Protein 5VM6 (pdb70)

Radius of gyration: 13.84 Å; Cα contacts (8 Å, |Δi|>4): 325; chains: 1; bounding box: 36×44×27 Å

Solvent-accessible surface area: 6897 Å² total; per-residue (Å²): 74,160,18,123,16,44,60,39,32,142,22,76,49,52,59,65,34,152,0,28,3,56,15,72,187,202,22,94,95,36,15,1,10,0,0,1,11,61,37,89,85,117,97,74,61,30,0,0,0,3,9,44,80,60,58,84,59,27,57,24,115,67,1,123,80,43,2,73,4,52,62,22,155,104,56,43,4,1,55,0,52,0,36,65,2,84,62,120,0,28,2,40,0,42,0,0,7,2,91,98,173,120,85,30,94,16,61,85,24,44,152,43,118,48,4,92,86,66,6,110,15,4,88,0,36,5,38,78,161

Nearest PDB structures (foldseek):
  5vm4-assembly5_G  TM=9.802E-01  e=3.669E-23  Lama glama
  6rcu-assembly1_E  TM=8.580E-01  e=2.379E-14  Homo sapiens
  4imk-assembly1_A  TM=8.546E-01  e=1.328E-13  Homo sapiens
  6p9j-assembly2_A  TM=8.647E-01  e=4.961E-13  Homo sapiens
  7sue-assembly4_B  TM=8.667E-01  e=7.410E-13  Homo sapiens

Secondary structure (DSSP, 8-state):
--EEE---EEEETT--EEEEEEESSPPPTTEEEEEEEE-TTS-EEEEEEEETTT--EEE-GGGTTTEEEEE-SSSSEEEEEE-S--GGG-EEEEEEEEEPPTTS-GGG--SGGG--EE---EEEEEE--

B-factor: mean 9.76, std 5.33, range [3.95, 33.65]

Foldseek 3Di:
DAKAKDAAEEDEAQDKDKIKIADPDADDQQKKKFKFWAQPPRDTFGAKMARVNPRDMDGDPVQPPQWDWGQDPPGRIIMIMGGRDDQSRFTWMKMFMAGDDPPDDSNVQGDPVRTDYIYPTYGYGYYYD

Structure (mmCIF, N/CA/C/O backbone):
data_5VM6
#
_entry.id   5VM6
#
_cell.length_a   36.769
_cell.length_b   36.387
_cell.length_c   44.598
_cell.angle_alpha   90.00
_cell.angle_beta   111.18
_cell.angle_gamma   90.00
#
_symmetry.space_grou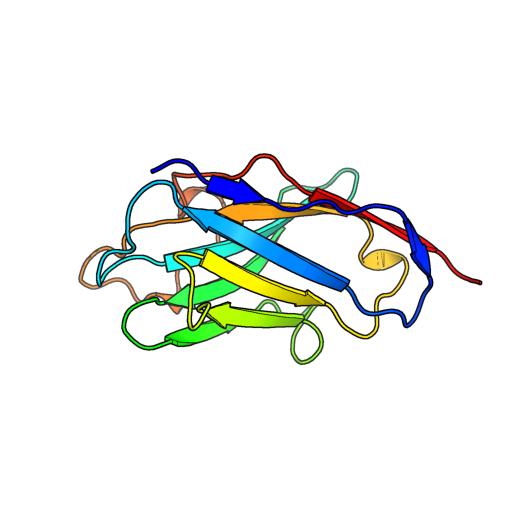p_name_H-M   'P 1 21 1'
#
loop_
_entity.id
_entity.type
_entity.pdbx_description
1 polymer 'single domain camelid nanobody VHH T10'
2 non-polymer 'SULFATE ION'
3 non-polymer "N-(4-chlorophenyl)-N'-(3,4-dichlorophenyl)urea"
4 non-polymer 'SODIUM ION'
5 water water
#
loop_
_atom_site.group_PDB
_atom_site.id
_atom_site.type_symbol
_atom_site.label_atom_id
_atom_site.label_alt_id
_atom_site.label_comp_id
_atom_site.label_asym_id
_atom_site.label_entity_id
_atom_site.label_seq_id
_atom_site.pdbx_PDB_ins_code
_atom_site.Cartn_x
_atom_site.Cartn_y
_atom_site.Cartn_z
_atom_site.occupancy
_atom_site.B_iso_or_equiv
_atom_site.auth_seq_id
_atom_site.auth_comp_id
_atom_site.auth_asym_id
_atom_site.auth_atom_id
_atom_site.pdbx_PDB_model_num
ATOM 1 N N . VAL A 1 4 ? 39.870 -12.511 -4.396 1.00 16.82 4 VAL A N 1
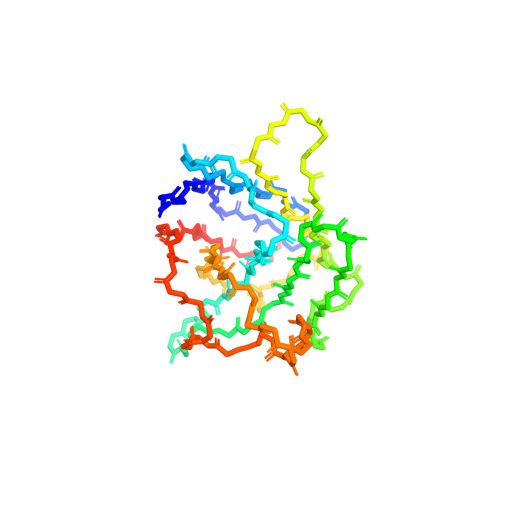ATOM 2 C CA . VAL A 1 4 ? 39.751 -11.202 -3.689 1.00 15.26 4 VAL A CA 1
ATOM 3 C C . VAL A 1 4 ? 40.931 -10.290 -4.018 1.00 14.86 4 VAL A C 1
ATOM 4 O O . VAL A 1 4 ? 42.068 -10.755 -4.107 1.00 15.81 4 VAL A O 1
ATOM 8 N N . LYS A 1 5 ? 40.631 -9.002 -4.235 1.00 13.84 5 LYS A N 1
ATOM 9 C CA . LYS A 1 5 ? 41.631 -7.938 -4.401 1.00 13.93 5 LYS A CA 1
ATOM 10 C C . LYS A 1 5 ? 41.570 -7.006 -3.186 1.00 11.19 5 LYS A C 1
ATOM 11 O O . LYS A 1 5 ? 40.478 -6.670 -2.711 1.00 10.19 5 LYS A O 1
ATOM 17 N N . LEU A 1 6 ? 42.730 -6.549 -2.736 1.00 9.49 6 LEU A N 1
ATOM 18 C CA . LEU A 1 6 ? 42.859 -5.736 -1.544 1.00 8.75 6 LEU A CA 1
ATOM 19 C C . LEU A 1 6 ? 43.361 -4.348 -1.928 1.00 8.96 6 LEU A C 1
ATOM 20 O O . LEU A 1 6 ? 44.351 -4.238 -2.658 1.00 8.80 6 LEU A O 1
ATOM 25 N N . GLN A 1 7 ? 42.688 -3.323 -1.389 1.00 9.06 7 GLN A N 1
ATOM 26 C CA . GLN A 1 7 ? 42.952 -1.926 -1.697 1.00 10.43 7 GLN A CA 1
ATOM 27 C C . GLN A 1 7 ? 43.261 -1.177 -0.412 1.00 9.17 7 GLN A C 1
ATOM 28 O O . GLN A 1 7 ? 42.443 -1.186 0.493 1.00 8.87 7 GLN A O 1
ATOM 34 N N . GLN A 1 8 ? 44.422 -0.524 -0.368 1.00 7.99 8 GLN A N 1
ATOM 35 C CA . GLN A 1 8 ? 44.899 0.222 0.815 1.00 7.46 8 GLN A CA 1
ATOM 36 C C . GLN A 1 8 ? 44.842 1.719 0.633 1.00 7.11 8 GLN A C 1
ATOM 37 O O . GLN A 1 8 ? 44.989 2.211 -0.468 1.00 7.39 8 GLN A O 1
ATOM 43 N N . SER A 1 9 ? 44.731 2.420 1.748 1.00 6.67 9 SER A N 1
ATOM 44 C CA . SER A 1 9 ? 44.705 3.889 1.763 1.00 6.50 9 SER A CA 1
ATOM 45 C C . SER A 1 9 ? 46.130 4.481 1.681 1.00 6.60 9 SER A C 1
ATOM 46 O O . SER A 1 9 ? 47.153 3.766 1.654 1.00 7.30 9 SER A O 1
ATOM 49 N N . GLY A 1 10 ? 46.213 5.803 1.696 1.00 6.53 10 GLY A N 1
ATOM 50 C CA . GLY A 1 10 ? 47.465 6.489 1.521 1.00 6.59 10 GLY A CA 1
ATOM 51 C C . GLY A 1 10 ? 48.302 6.522 2.776 1.00 6.76 10 GLY A C 1
ATOM 52 O O . GLY A 1 10 ? 47.833 6.253 3.886 1.00 6.59 10 GLY A O 1
ATOM 53 N N . GLY A 1 11 ? 49.556 6.904 2.611 1.00 7.46 11 GLY A N 1
ATOM 54 C CA . GLY A 1 11 ? 50.477 6.977 3.734 1.00 8.24 11 GLY A CA 1
ATOM 55 C C . GLY A 1 11 ? 51.089 8.353 3.776 1.00 9.04 11 GLY A C 1
ATOM 56 O O . GLY A 1 11 ? 50.381 9.373 3.857 1.00 11.82 11 GLY A O 1
ATOM 57 N N . GLY A 1 12 ? 52.396 8.387 3.653 1.00 8.77 12 GLY A N 1
ATOM 58 C CA . GLY A 1 12 ? 53.129 9.643 3.633 1.00 9.42 12 GLY A CA 1
ATOM 59 C C . GLY A 1 12 ? 54.027 9.869 4.817 1.00 10.09 12 GLY A C 1
ATOM 60 O O . GLY A 1 12 ? 54.372 8.938 5.572 1.00 9.13 12 GLY A O 1
ATOM 61 N N . MET A 1 13 ? 54.422 11.125 4.984 1.00 11.27 13 MET A N 1
ATOM 62 C CA . MET A 1 13 ? 55.351 11.479 6.048 1.00 13.07 13 MET A CA 1
ATOM 63 C C . MET A 1 13 ? 54.567 11.884 7.287 1.00 12.09 13 MET A C 1
ATOM 64 O O . MET A 1 13 ? 53.600 12.666 7.236 1.00 11.07 13 MET A O 1
ATOM 69 N N . VAL A 1 14 ? 54.984 11.355 8.420 1.00 10.96 14 VAL A N 1
ATOM 70 C CA . VAL A 1 14 ? 54.409 11.746 9.685 1.00 12.01 14 VAL A CA 1
ATOM 71 C C . VAL A 1 14 ? 55.536 12.008 10.676 1.00 12.00 14 VAL A C 1
ATOM 72 O O . VAL A 1 14 ? 56.694 11.671 10.411 1.00 12.21 14 VAL A O 1
ATOM 76 N N . GLN A 1 15 ? 55.188 12.669 11.772 1.00 11.61 15 GLN A N 1
ATOM 77 C CA . GLN A 1 15 ? 56.188 13.004 12.777 1.00 12.06 15 GLN A CA 1
ATOM 78 C C . GLN A 1 15 ? 56.121 12.097 13.994 1.00 11.20 15 GLN A C 1
ATOM 79 O O . GLN A 1 15 ? 55.062 11.573 14.360 1.00 10.41 15 GLN A O 1
ATOM 85 N N . THR A 1 16 ? 57.287 11.880 14.600 1.00 10.51 16 THR A N 1
ATOM 86 C CA . THR A 1 16 ? 57.397 11.088 15.789 1.00 10.76 16 THR A CA 1
ATOM 87 C C . THR A 1 16 ? 56.307 11.416 16.802 1.00 11.00 16 THR A C 1
ATOM 88 O O . THR A 1 16 ? 56.045 12.596 17.084 1.00 10.58 16 THR A O 1
ATOM 92 N N . GLY A 1 17 ? 55.669 10.370 17.323 1.00 10.95 17 GLY A N 1
ATOM 93 C CA . GLY A 1 17 ? 54.588 10.538 18.281 1.00 11.51 17 GLY A CA 1
ATOM 94 C C . GLY A 1 17 ? 53.204 10.638 17.689 1.00 12.44 17 GLY A C 1
ATOM 95 O O . GLY A 1 17 ? 52.226 10.510 18.431 1.00 13.47 17 GLY A O 1
ATOM 96 N N . ASP A 1 18 ? 53.115 10.878 16.368 1.00 12.48 18 ASP A N 1
ATOM 97 C CA . ASP A 1 18 ? 51.832 11.022 15.662 1.00 12.89 18 ASP A CA 1
ATOM 98 C C . ASP A 1 18 ? 51.170 9.632 15.533 1.00 11.93 18 ASP A C 1
ATOM 99 O O . ASP A 1 18 ? 51.820 8.570 15.658 1.00 11.40 18 ASP A O 1
ATOM 104 N N . SER A 1 19 ? 49.875 9.662 15.236 1.00 11.96 19 SER A N 1
ATOM 105 C CA . SER A 1 19 ? 49.083 8.483 14.874 1.00 11.69 19 SER A CA 1
ATOM 106 C C . SER A 1 19 ? 48.649 8.542 13.410 1.00 10.84 19 SER A C 1
ATOM 107 O O . SER A 1 19 ? 48.501 9.613 12.825 1.00 10.35 19 SER A O 1
ATOM 110 N N . LEU A 1 20 ? 48.398 7.367 12.843 1.00 9.72 20 LEU A N 1
ATOM 111 C CA . LEU A 1 20 ? 47.883 7.225 11.484 1.00 9.50 20 LEU A CA 1
ATOM 112 C C . LEU A 1 20 ? 46.918 6.044 11.518 1.00 9.00 20 LEU A C 1
ATOM 113 O O . LEU A 1 20 ? 47.222 5.052 12.165 1.00 9.55 20 LEU A O 1
ATOM 118 N N . ARG A 1 21 ? 45.757 6.160 10.862 1.00 8.02 21 ARG A N 1
ATOM 119 C CA . ARG A 1 21 ? 44.828 5.041 10.710 1.00 7.97 21 ARG A CA 1
ATOM 120 C C . ARG A 1 21 ? 44.706 4.658 9.231 1.00 7.38 21 ARG A C 1
ATOM 121 O O . ARG A 1 21 ? 44.080 5.376 8.440 1.00 7.00 21 ARG A O 1
ATOM 129 N N . LEU A 1 22 ? 45.265 3.498 8.885 1.00 6.66 22 LEU A N 1
ATOM 130 C CA . LEU A 1 22 ? 45.232 2.965 7.519 1.00 6.79 22 LEU A CA 1
ATOM 131 C C . LEU A 1 22 ? 43.971 2.120 7.341 1.00 6.99 22 LEU A C 1
ATOM 132 O O . LEU A 1 22 ? 43.460 1.544 8.310 1.00 6.99 22 LEU A O 1
ATOM 137 N N . SER A 1 23 ? 43.477 2.110 6.092 1.00 6.64 23 SER A N 1
ATOM 138 C CA . SER A 1 23 ? 42.353 1.296 5.662 1.00 7.00 23 SER A CA 1
ATOM 139 C C . SER A 1 23 ? 42.825 0.258 4.659 1.00 6.86 23 SER A C 1
ATOM 140 O O . SER A 1 23 ? 43.742 0.494 3.854 1.00 6.24 23 SER A O 1
ATOM 143 N N . CYS A 1 24 ? 42.211 -0.918 4.728 1.00 6.94 24 CYS A N 1
ATOM 144 C CA . CYS A 1 24 ? 42.345 -1.913 3.693 1.00 7.32 24 CYS A CA 1
ATOM 145 C C . CYS A 1 24 ? 40.960 -2.517 3.424 1.00 7.17 24 CYS A C 1
ATOM 146 O O . CYS A 1 24 ? 40.292 -2.930 4.359 1.00 6.94 24 CYS A O 1
ATOM 149 N N . VAL A 1 25 ? 40.586 -2.598 2.158 1.00 6.98 25 VAL A N 1
ATOM 150 C CA . VAL A 1 25 ? 39.227 -3.005 1.786 1.00 7.37 25 VAL A CA 1
ATOM 151 C C . VAL A 1 25 ? 39.312 -4.150 0.791 1.00 7.06 25 VAL A C 1
ATOM 152 O O . VAL A 1 25 ? 40.132 -4.108 -0.119 1.00 7.01 25 VAL A O 1
ATOM 156 N N . GLY A 1 26 ? 38.457 -5.161 0.939 1.00 6.72 26 GLY A N 1
ATOM 157 C CA . GLY A 1 26 ? 38.418 -6.291 0.038 1.00 6.83 26 GLY A CA 1
ATOM 158 C C . GLY A 1 26 ? 37.360 -6.116 -1.039 1.00 6.81 26 GLY A C 1
ATOM 159 O O . GLY A 1 26 ? 36.264 -5.568 -0.796 1.00 6.80 26 GLY A O 1
ATOM 160 N N . SER A 1 27 ? 37.680 -6.607 -2.236 1.00 6.90 27 SER A N 1
ATOM 161 C CA . SER A 1 27 ? 36.784 -6.525 -3.364 1.00 6.97 27 SER A CA 1
ATOM 162 C C . SER A 1 27 ? 35.562 -7.423 -3.203 1.00 6.91 27 SER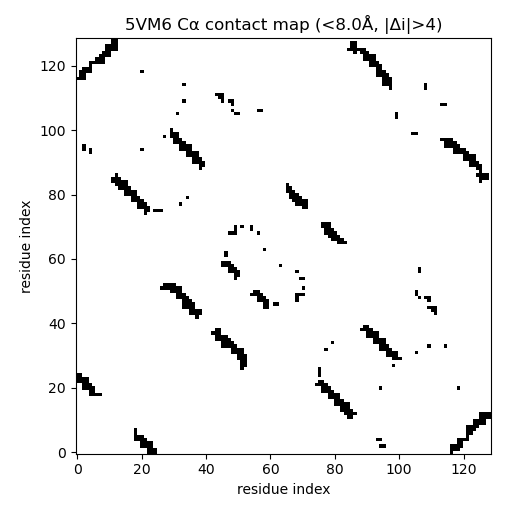 A C 1
ATOM 163 O O . SER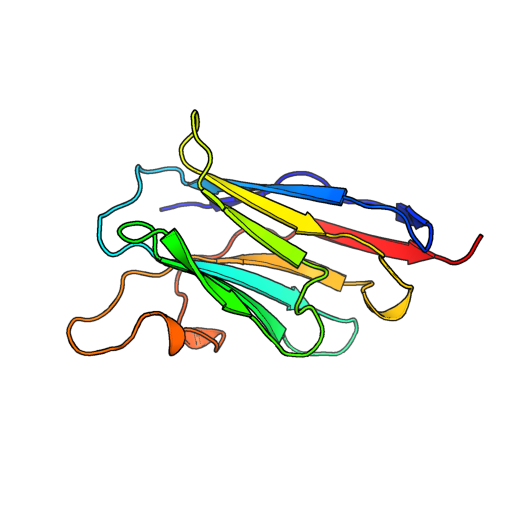 A 1 27 ? 34.520 -7.170 -3.817 1.00 6.86 27 SER A O 1
ATOM 166 N N . ARG A 1 28 ? 35.698 -8.493 -2.429 1.00 6.94 28 ARG A N 1
ATOM 167 C CA . ARG A 1 28 ? 34.602 -9.423 -2.161 1.00 6.86 28 ARG A CA 1
ATOM 168 C C . ARG A 1 28 ? 34.381 -9.492 -0.667 1.00 7.06 28 ARG A C 1
ATOM 169 O O . ARG A 1 28 ? 35.326 -9.373 0.119 1.00 6.29 28 ARG A O 1
ATOM 177 N N . ARG A 1 29 ? 33.129 -9.687 -0.276 1.00 7.02 29 ARG A N 1
ATOM 178 C CA . ARG A 1 29 ? 32.768 -9.766 1.129 1.00 7.40 29 ARG A CA 1
ATOM 179 C C . ARG A 1 29 ? 33.580 -10.816 1.871 1.00 7.02 29 ARG A C 1
ATOM 180 O O . ARG A 1 29 ? 33.836 -11.910 1.338 1.00 6.81 29 ARG A O 1
ATOM 188 N N . ALA A 1 30 ? 33.973 -10.479 3.099 1.00 6.96 30 ALA A N 1
ATOM 189 C CA . ALA A 1 30 ? 34.680 -11.435 3.962 1.00 7.12 30 ALA A CA 1
ATOM 190 C C . ALA A 1 30 ? 33.891 -12.714 4.094 1.00 7.49 30 ALA A C 1
ATOM 191 O O . ALA A 1 30 ? 32.648 -12.717 4.118 1.00 7.87 30 ALA A O 1
ATOM 193 N N . LEU A 1 31 ? 34.631 -13.798 4.203 1.00 8.04 31 LEU A N 1
ATOM 194 C CA . LEU A 1 31 ? 34.082 -15.104 4.521 1.00 8.54 31 LEU A CA 1
ATOM 195 C C . LEU A 1 31 ? 34.259 -15.322 6.023 1.00 8.83 31 LEU A C 1
ATOM 196 O O . LEU A 1 31 ? 35.066 -14.657 6.669 1.00 7.94 31 LEU A O 1
ATOM 201 N N . SER A 1 32 ? 33.562 -16.306 6.577 1.00 9.54 32 SER A N 1
ATOM 202 C CA . SER A 1 32 ? 33.771 -16.667 7.986 1.00 10.38 32 SER A CA 1
ATOM 203 C C . SER A 1 32 ? 35.215 -17.108 8.309 1.00 9.48 32 SER A C 1
ATOM 204 O O . SER A 1 32 ? 35.652 -17.020 9.448 1.00 10.69 32 SER A O 1
ATOM 207 N N . SER A 1 33 ? 35.929 -17.560 7.291 1.00 8.46 33 SER A N 1
ATOM 208 C CA . SER A 1 33 ? 37.290 -18.038 7.416 1.00 7.73 33 SER A CA 1
ATOM 209 C C . SER A 1 33 ? 38.330 -17.002 7.067 1.00 6.42 33 SER A C 1
ATOM 210 O O . SER A 1 33 ? 39.517 -17.283 7.141 1.00 6.38 33 SER A O 1
ATOM 213 N N . THR A 1 34 ? 37.901 -15.792 6.696 1.00 5.48 34 THR A N 1
ATOM 214 C CA . THR A 1 34 ? 38.830 -14.756 6.301 1.00 5.13 34 THR A CA 1
ATOM 215 C C . THR A 1 34 ? 39.709 -14.342 7.466 1.00 4.88 34 THR A C 1
ATOM 216 O O . THR A 1 34 ? 39.216 -14.130 8.598 1.00 4.82 34 THR A O 1
ATOM 220 N N . ILE A 1 35 ? 41.009 -14.234 7.186 1.00 4.68 35 ILE A N 1
ATOM 221 C CA . ILE A 1 35 ? 41.973 -13.644 8.087 1.00 4.72 35 ILE A CA 1
ATOM 222 C C . ILE A 1 35 ? 42.595 -12.463 7.358 1.00 4.54 35 ILE A C 1
ATOM 223 O O . ILE A 1 35 ? 42.859 -12.585 6.169 1.00 4.45 35 ILE A O 1
ATOM 228 N N . VAL A 1 36 ? 42.738 -11.324 8.016 1.00 4.57 36 VAL A N 1
ATOM 229 C CA . VAL A 1 36 ? 43.394 -10.154 7.422 1.00 4.76 36 VAL A CA 1
ATOM 230 C C . VAL A 1 36 ? 44.603 -9.819 8.255 1.00 4.63 36 VAL A C 1
ATOM 231 O O . VAL A 1 36 ? 44.524 -9.686 9.473 1.00 4.80 36 VAL A O 1
ATOM 235 N N . GLY A 1 37 ? 45.726 -9.693 7.597 1.00 4.74 37 GLY A N 1
ATOM 236 C CA . GLY A 1 37 ? 46.988 -9.452 8.238 1.00 5.02 37 GLY A CA 1
ATOM 237 C C . GLY A 1 37 ? 47.595 -8.163 7.755 1.00 5.22 37 GLY A C 1
ATOM 238 O O . GLY A 1 37 ? 47.289 -7.695 6.653 1.00 5.57 37 GLY A O 1
ATOM 239 N N . TRP A 1 38 ? 48.430 -7.584 8.603 1.00 5.66 38 TRP A N 1
ATOM 240 C CA . TRP A 1 38 ? 49.294 -6.497 8.234 1.00 5.70 38 TRP A CA 1
ATOM 241 C C . TRP A 1 38 ? 50.751 -6.873 8.447 1.00 5.43 38 TRP A C 1
ATOM 242 O O . TRP A 1 38 ? 51.121 -7.513 9.454 1.00 5.40 38 TRP A O 1
ATOM 253 N N . PHE A 1 39 ? 51.551 -6.528 7.439 1.00 5.26 39 PHE A N 1
ATOM 254 C CA . PHE A 1 39 ? 52.998 -6.700 7.469 1.00 5.24 39 PHE A CA 1
ATOM 255 C C . PHE A 1 39 ? 53.664 -5.351 7.180 1.00 5.44 39 PHE A C 1
ATOM 256 O O . PHE A 1 39 ? 53.005 -4.405 6.734 1.00 5.66 39 PHE A O 1
ATOM 264 N N . ARG A 1 40 ? 54.945 -5.245 7.444 1.00 5.72 40 ARG A N 1
ATOM 265 C CA . ARG A 1 40 ? 55.651 -4.030 7.029 1.00 5.86 40 ARG A CA 1
ATOM 266 C C . ARG A 1 40 ? 57.025 -4.352 6.529 1.00 5.90 40 ARG A C 1
ATOM 267 O O . ARG A 1 40 ? 57.711 -5.209 7.112 1.00 5.73 40 ARG A O 1
ATOM 275 N N . GLN A 1 41 ? 57.387 -3.739 5.404 1.00 5.76 41 GLN A N 1
ATOM 276 C CA . GLN A 1 41 ? 58.715 -3.902 4.843 1.00 5.93 41 GLN A CA 1
ATOM 277 C C . GLN A 1 41 ? 59.572 -2.746 5.284 1.00 5.74 41 GLN A C 1
ATOM 278 O O . GLN A 1 41 ? 59.534 -1.656 4.699 1.00 5.22 41 GLN A O 1
ATOM 284 N N . ILE A 1 42 ? 60.315 -2.984 6.347 1.00 5.58 42 ILE A N 1
ATOM 285 C CA . ILE A 1 42 ? 61.356 -2.088 6.813 1.00 5.72 42 ILE A CA 1
ATOM 286 C C . ILE A 1 42 ? 62.429 -2.020 5.728 1.00 5.32 42 ILE A C 1
ATOM 287 O O . ILE A 1 42 ? 62.716 -3.023 5.104 1.00 5.00 42 ILE A O 1
ATOM 292 N N . PRO A 1 43 ? 62.974 -0.817 5.462 1.00 5.07 43 PRO A N 1
ATOM 293 C CA . PRO A 1 43 ? 63.942 -0.724 4.363 1.00 5.11 43 PRO A CA 1
ATOM 294 C C . PRO A 1 43 ? 65.061 -1.757 4.440 1.00 5.23 43 PRO A C 1
ATOM 295 O O . PRO A 1 43 ? 65.650 -1.963 5.510 1.00 5.30 43 PRO A O 1
ATOM 299 N N . GLY A 1 44 ? 65.299 -2.469 3.336 1.00 5.62 44 GLY A N 1
ATOM 300 C CA . GLY A 1 44 ? 66.334 -3.499 3.305 1.00 5.69 44 GLY A CA 1
ATOM 301 C C . GLY A 1 44 ? 65.926 -4.839 3.879 1.00 6.05 44 GLY A C 1
ATOM 302 O O . GLY A 1 44 ? 66.725 -5.784 3.836 1.00 6.36 44 GLY A O 1
ATOM 303 N N . LYS A 1 45 ? 64.720 -4.945 4.444 1.00 6.44 45 LYS A N 1
ATOM 304 C CA . LYS A 1 45 ? 64.312 -6.167 5.119 1.00 6.69 45 LYS A CA 1
ATOM 305 C C . LYS A 1 45 ? 63.129 -6.829 4.401 1.00 7.34 45 LYS A C 1
ATOM 306 O O . LYS A 1 45 ? 62.527 -6.254 3.495 1.00 6.97 45 LYS A O 1
ATOM 312 N N . GLU A 1 46 ? 62.813 -8.052 4.826 1.00 7.71 46 GLU A N 1
ATOM 313 C CA . GLU A 1 46 ? 61.614 -8.743 4.358 1.00 8.79 46 GLU A CA 1
ATOM 314 C C . GLU A 1 46 ? 60.370 -8.062 4.864 1.00 8.79 46 GLU A C 1
ATOM 315 O O . GLU A 1 46 ? 60.439 -7.270 5.788 1.00 9.25 46 GLU A O 1
ATOM 321 N N . ARG A 1 47 ? 59.224 -8.359 4.275 1.00 7.78 47 ARG A N 1
ATOM 322 C CA . ARG A 1 47 ? 57.947 -8.060 4.910 1.00 7.67 47 ARG A CA 1
ATOM 323 C C . ARG A 1 47 ? 57.855 -8.791 6.273 1.00 8.07 47 ARG A C 1
ATOM 324 O O . ARG A 1 47 ? 57.952 -10.017 6.360 1.00 9.19 47 ARG A O 1
ATOM 332 N N . GLU A 1 48 ? 57.756 -8.016 7.354 1.00 7.59 48 GLU A N 1
ATOM 333 C CA . GLU A 1 48 ? 57.693 -8.532 8.709 1.00 7.94 48 GLU A CA 1
ATOM 334 C C . GLU A 1 48 ? 56.286 -8.410 9.270 1.00 7.09 48 GLU A C 1
ATOM 335 O O . GLU A 1 48 ? 55.614 -7.404 9.057 1.00 6.14 48 GLU A O 1
ATOM 341 N N . PHE A 1 49 ? 55.850 -9.423 9.992 1.00 6.90 49 PHE A N 1
ATOM 342 C CA . PHE A 1 49 ? 54.494 -9.465 10.497 1.00 6.76 49 PHE A CA 1
ATOM 343 C C . PHE A 1 49 ? 54.255 -8.352 11.519 1.00 6.54 49 PHE A C 1
ATOM 344 O O . PHE A 1 49 ? 55.111 -8.110 12.349 1.00 6.65 49 PHE A O 1
ATOM 352 N N . VAL A 1 50 ? 53.091 -7.713 11.436 1.00 6.24 50 VAL A N 1
ATOM 353 C CA . VAL A 1 50 ? 52.643 -6.682 12.380 1.00 6.48 50 VAL A CA 1
ATOM 354 C C . VAL A 1 50 ? 51.482 -7.224 13.228 1.00 6.27 50 VAL A C 1
ATOM 355 O O . VAL A 1 50 ? 51.561 -7.279 14.457 1.00 6.30 50 VAL A O 1
ATOM 359 N N . GLY A 1 51 ? 50.418 -7.668 12.578 1.00 6.12 51 GLY A N 1
ATOM 360 C CA . GLY A 1 51 ? 49.296 -8.203 13.338 1.00 6.04 51 GLY A CA 1
ATOM 361 C C . GLY A 1 51 ? 48.255 -8.774 12.406 1.00 5.93 51 GLY A C 1
ATOM 362 O O . GLY A 1 51 ? 48.328 -8.573 11.206 1.00 6.03 51 GLY A O 1
ATOM 363 N N . GLY A 1 52 ? 47.318 -9.502 12.974 1.00 5.52 52 GLY A N 1
ATOM 364 C CA . GLY A 1 52 ? 46.228 -10.084 12.225 1.00 5.15 52 GLY A CA 1
ATOM 365 C C . GLY A 1 52 ? 44.922 -10.112 12.988 1.00 5.09 52 GLY A C 1
ATOM 366 O O . GLY A 1 52 ? 44.885 -9.997 14.218 1.00 4.80 52 GLY A O 1
ATOM 367 N N . ILE A 1 53 ? 43.857 -10.266 12.217 1.00 4.98 53 ILE A N 1
ATOM 368 C CA . ILE A 1 53 ? 42.504 -10.392 12.743 1.00 4.99 53 ILE A CA 1
ATOM 369 C C . ILE A 1 53 ? 41.790 -11.538 12.045 1.00 4.96 53 ILE A C 1
ATOM 370 O O . ILE A 1 53 ? 41.894 -11.748 10.812 1.00 4.45 53 ILE A O 1
ATOM 375 N N . ALA A 1 54 ? 41.081 -12.317 12.843 1.00 5.17 54 ALA A N 1
ATOM 376 C CA . ALA A 1 54 ? 40.187 -13.316 12.320 1.00 5.43 54 ALA A CA 1
ATOM 377 C C . ALA A 1 54 ? 38.802 -12.728 12.184 1.00 5.81 54 ALA A C 1
ATOM 378 O O . ALA A 1 54 ? 38.207 -12.314 13.183 1.00 5.43 54 ALA A O 1
ATOM 380 N N . TRP A 1 55 ? 38.270 -12.699 10.972 1.00 6.26 55 TRP A N 1
ATOM 381 C CA . TRP A 1 55 ? 36.986 -12.029 10.722 1.00 6.82 55 TRP A CA 1
ATOM 382 C C . TRP A 1 55 ? 35.828 -12.547 11.596 1.00 7.64 55 TRP A C 1
ATOM 383 O O . TRP A 1 55 ? 35.066 -11.755 12.160 1.00 8.04 55 TRP A O 1
ATOM 394 N N . SER A 1 56 ? 35.682 -13.863 11.725 1.00 8.52 56 SER A N 1
ATOM 395 C CA . SER A 1 56 ? 34.480 -14.425 12.385 1.00 9.58 56 SER A CA 1
ATOM 396 C C . SER A 1 56 ? 34.406 -14.085 13.868 1.00 9.63 56 SER A C 1
ATOM 397 O O . SER A 1 56 ? 33.355 -13.704 14.373 1.00 10.33 56 SER A O 1
ATOM 400 N N . SER A 1 57 ? 35.549 -14.146 14.525 1.00 9.27 57 SER A N 1
ATOM 401 C CA . SER A 1 57 ? 35.638 -14.000 15.980 1.00 9.19 57 SER A CA 1
ATOM 402 C C . SER A 1 57 ? 36.101 -12.625 16.440 1.00 9.06 57 SER A C 1
ATOM 403 O O . SER A 1 57 ? 35.982 -12.303 17.626 1.00 9.13 57 SER A O 1
ATOM 406 N N . SER A 1 58 ? 36.690 -11.855 15.518 1.00 8.70 58 SER A N 1
ATOM 407 C CA . SER A 1 58 ? 37.399 -10.615 15.797 1.00 8.96 58 SER A CA 1
ATOM 408 C C . SER A 1 58 ? 38.643 -10.819 16.660 1.00 8.71 58 SER A C 1
ATOM 409 O O . SER A 1 58 ? 39.188 -9.842 17.168 1.00 9.27 58 SER A O 1
ATOM 412 N N . ASP A 1 59 ? 39.104 -12.061 16.805 1.00 8.16 59 ASP A N 1
ATOM 413 C CA . ASP A 1 59 ? 40.345 -12.342 17.514 1.00 8.15 59 ASP A CA 1
ATOM 414 C C . ASP A 1 59 ? 41.510 -11.653 16.803 1.00 7.30 59 ASP A C 1
ATOM 415 O O . ASP A 1 59 ? 41.558 -11.633 15.568 1.00 7.12 59 ASP A O 1
ATOM 420 N N . THR A 1 60 ? 42.472 -11.158 17.569 1.00 6.67 60 THR A N 1
ATOM 421 C CA . THR A 1 60 ? 43.647 -10.480 17.021 1.00 6.34 60 THR A CA 1
ATOM 422 C C . THR A 1 60 ? 44.942 -11.072 17.636 1.00 6.40 60 THR A C 1
ATOM 423 O O . THR A 1 60 ? 44.930 -11.639 18.738 1.00 6.61 60 THR A O 1
ATOM 427 N N . TRP A 1 61 ? 46.042 -10.918 16.915 1.00 6.12 61 TRP A N 1
ATOM 428 C CA . TRP A 1 61 ? 47.359 -11.316 17.382 1.00 6.11 61 TRP A CA 1
ATOM 429 C C . TRP A 1 61 ? 48.368 -10.379 16.759 1.00 6.41 61 TRP A C 1
ATOM 430 O O . TRP A 1 61 ? 48.135 -9.851 15.671 1.00 6.47 61 TRP A O 1
ATOM 441 N N . TYR A 1 62 ? 49.467 -10.133 17.463 1.00 6.88 62 TYR A N 1
ATOM 442 C CA . TYR A 1 62 ? 50.410 -9.105 17.078 1.00 7.65 62 TYR A CA 1
ATOM 443 C C . TYR A 1 62 ? 51.845 -9.521 17.274 1.00 8.55 62 TYR A C 1
ATOM 444 O O . TYR A 1 62 ? 52.152 -10.398 18.105 1.00 9.52 62 TYR A O 1
ATOM 453 N N . ALA A 1 63 ? 52.723 -8.853 16.536 1.00 9.03 63 ALA A N 1
ATOM 454 C CA . ALA A 1 63 ? 54.159 -8.935 16.769 1.00 10.18 63 ALA A CA 1
ATOM 455 C C . ALA A 1 63 ? 54.513 -8.130 18.001 1.00 11.52 63 ALA A C 1
ATOM 456 O O . ALA A 1 63 ? 53.918 -7.077 18.269 1.00 11.82 63 ALA A O 1
ATOM 458 N N . ASP A 1 64 ? 55.531 -8.614 18.708 1.00 13.36 64 ASP A N 1
ATOM 459 C CA . ASP A 1 64 ? 56.062 -7.916 19.889 1.00 14.24 64 ASP A CA 1
ATOM 460 C C . ASP A 1 64 ? 56.435 -6.460 19.628 1.00 14.53 64 ASP A C 1
ATOM 461 O O . ASP A 1 64 ? 56.168 -5.614 20.471 1.00 15.51 64 ASP A O 1
ATOM 466 N N . SER A 1 65 ? 56.993 -6.154 18.450 1.00 14.82 65 SER A N 1
ATOM 467 C CA . SER A 1 65 ? 57.438 -4.790 18.133 1.00 15.54 65 SER A CA 1
ATOM 468 C C . SER A 1 65 ? 56.336 -3.696 18.036 1.00 14.69 65 SER A C 1
ATOM 469 O O . SER A 1 65 ? 56.649 -2.513 18.018 1.00 14.61 65 SER A O 1
ATOM 472 N N . VAL A 1 66 ? 55.069 -4.090 17.983 1.00 14.00 66 VAL A N 1
ATOM 473 C CA . VAL A 1 66 ? 53.965 -3.143 17.815 1.00 13.84 66 VAL A CA 1
ATOM 474 C C . VAL A 1 66 ? 52.877 -3.322 18.867 1.00 13.40 66 VAL A C 1
ATOM 475 O O . VAL A 1 66 ? 51.877 -2.597 18.858 1.00 12.77 66 VAL A O 1
ATOM 479 N N . LYS A 1 67 ? 53.058 -4.282 19.788 1.00 14.57 67 LYS A N 1
ATOM 480 C CA . LYS A 1 67 ? 51.988 -4.620 20.747 1.00 16.52 67 LYS A CA 1
ATOM 481 C C . LYS A 1 67 ? 51.564 -3.402 21.549 1.00 15.55 67 LYS A C 1
ATOM 482 O O . LYS A 1 67 ? 52.429 -2.678 22.031 1.00 16.01 67 LYS A O 1
ATOM 488 N N . GLY A 1 68 ? 50.251 -3.192 21.658 1.00 14.31 68 GLY A N 1
ATOM 489 C CA . GLY A 1 68 ? 49.664 -2.048 22.351 1.00 14.35 68 GLY A CA 1
ATOM 490 C C . GLY A 1 68 ? 49.638 -0.766 21.556 1.00 13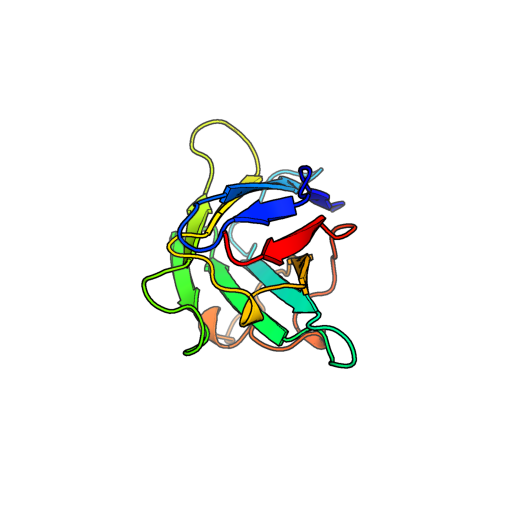.55 68 GLY A C 1
ATOM 491 O O . GLY A 1 68 ? 48.766 0.089 21.781 1.00 15.52 68 GLY A O 1
ATOM 492 N N . ARG A 1 69 ? 50.601 -0.589 20.648 1.00 10.99 69 ARG A N 1
ATOM 493 C CA . ARG A 1 69 ? 50.682 0.645 19.853 1.00 10.20 69 ARG A CA 1
ATOM 494 C C . ARG A 1 69 ? 49.845 0.591 18.600 1.00 9.66 69 ARG A C 1
ATOM 495 O O . ARG A 1 69 ? 49.315 1.613 18.175 1.00 9.78 69 ARG A O 1
ATOM 503 N N . PHE A 1 70 ? 49.787 -0.594 17.983 1.00 9.43 70 PHE A N 1
ATOM 504 C CA . PHE A 1 70 ? 49.059 -0.796 16.720 1.00 9.24 70 PHE A CA 1
ATOM 505 C C . PHE A 1 70 ? 47.856 -1.685 16.995 1.00 8.73 70 PHE A C 1
ATOM 506 O O . PHE A 1 70 ? 48.003 -2.669 17.666 1.00 8.23 70 PHE A O 1
ATOM 514 N N . THR A 1 71 ? 46.688 -1.302 16.481 1.00 8.15 71 THR A N 1
ATOM 515 C CA . THR A 1 71 ? 45.444 -2.032 16.729 1.00 8.33 71 THR A CA 1
ATOM 516 C C . THR A 1 71 ? 44.744 -2.255 15.393 1.00 7.86 71 THR A C 1
ATOM 517 O O . THR A 1 71 ? 44.527 -1.310 14.647 1.00 7.53 71 THR A O 1
ATOM 521 N N . ILE A 1 72 ? 44.430 -3.515 15.113 1.00 7.17 72 ILE A N 1
ATOM 522 C CA . ILE A 1 72 ? 43.669 -3.860 13.925 1.00 7.19 72 ILE A CA 1
ATOM 523 C C . ILE A 1 72 ? 42.224 -4.111 14.323 1.00 7.36 72 ILE A C 1
ATOM 5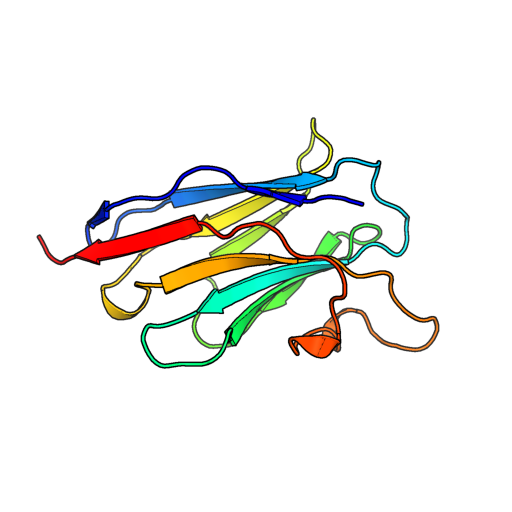24 O O . ILE A 1 72 ? 41.956 -4.772 15.302 1.00 7.67 72 ILE A O 1
ATOM 529 N N . SER A 1 73 ? 41.298 -3.546 13.562 1.00 7.12 73 SER A N 1
ATOM 530 C CA . SER A 1 73 ? 39.866 -3.714 13.831 1.00 7.73 73 SER A CA 1
ATOM 531 C C . SER A 1 73 ? 39.082 -3.897 12.553 1.00 7.40 73 SER A C 1
ATOM 532 O O . SER A 1 73 ? 39.488 -3.418 11.496 1.00 6.95 73 SER A O 1
ATOM 535 N N . LYS A 1 74 ? 37.956 -4.614 12.653 1.00 7.77 74 LYS A N 1
ATOM 536 C CA . LYS A 1 74 ? 37.019 -4.784 11.530 1.00 8.56 74 LYS A CA 1
ATOM 537 C C . LYS A 1 74 ? 36.152 -3.551 11.393 1.00 8.22 74 LYS A C 1
ATOM 538 O O . LYS A 1 74 ? 35.640 -3.054 12.395 1.00 8.84 74 LYS A O 1
ATOM 544 N N . ASP A 1 75 ? 35.952 -3.079 10.162 1.00 7.75 75 ASP A N 1
ATOM 545 C CA . ASP A 1 75 ? 35.069 -1.933 9.912 1.00 8.16 75 ASP A CA 1
ATOM 546 C C . ASP A 1 75 ? 33.631 -2.293 10.216 1.00 8.83 75 ASP A C 1
ATOM 547 O O . ASP A 1 75 ? 33.145 -3.361 9.813 1.00 9.16 75 ASP A O 1
ATOM 552 N N . ASP A 1 76 ? 32.958 -1.406 10.936 1.00 9.80 76 ASP A N 1
ATOM 553 C CA . ASP A 1 76 ? 31.541 -1.588 11.272 1.00 11.31 76 ASP A CA 1
ATOM 554 C C . ASP A 1 76 ? 30.626 -1.373 10.053 1.00 9.93 76 ASP A C 1
ATOM 555 O O . ASP A 1 76 ? 29.500 -1.917 10.004 1.00 9.34 76 ASP A O 1
ATOM 560 N N . ALA A 1 77 ? 31.068 -0.531 9.117 1.00 8.38 77 ALA A N 1
ATOM 561 C CA . ALA A 1 77 ? 30.231 -0.147 7.975 1.00 7.58 77 ALA A CA 1
ATOM 562 C C . ALA A 1 77 ? 30.994 -0.116 6.656 1.00 6.90 77 ALA A C 1
ATOM 563 O O . ALA A 1 77 ? 30.770 0.742 5.823 1.00 6.78 77 ALA A O 1
ATOM 565 N N . ALA A 1 78 ? 31.937 -1.026 6.487 1.00 6.23 78 ALA A N 1
ATOM 566 C CA . ALA A 1 78 ? 32.531 -1.316 5.210 1.00 5.72 78 ALA A CA 1
ATOM 567 C C . ALA A 1 78 ? 33.095 -2.740 5.257 1.00 5.56 78 ALA A C 1
ATOM 568 O O . ALA A 1 78 ? 33.183 -3.343 6.330 1.00 5.31 78 ALA A O 1
ATOM 570 N N . ASN A 1 79 ? 33.502 -3.227 4.089 1.00 5.47 79 ASN A N 1
ATOM 571 C CA . ASN A 1 79 ? 34.095 -4.551 3.972 1.00 5.58 79 ASN A CA 1
ATOM 572 C C . ASN A 1 79 ? 35.599 -4.402 4.021 1.00 5.56 79 ASN A C 1
ATOM 573 O O . ASN A 1 79 ? 36.257 -4.581 3.026 1.00 6.36 79 ASN A O 1
ATOM 578 N N . GLY A 1 80 ? 36.120 -4.063 5.188 1.00 5.53 80 GLY A N 1
ATOM 579 C CA . GLY A 1 80 ? 37.522 -3.736 5.332 1.00 5.27 80 GLY A CA 1
ATOM 580 C C . GLY A 1 80 ? 37.931 -3.731 6.786 1.00 5.22 80 GLY A C 1
ATOM 581 O O . GLY A 1 80 ? 37.123 -4.013 7.671 1.00 5.34 80 GLY A O 1
ATOM 582 N N . VAL A 1 81 ? 39.211 -3.417 6.997 1.00 5.42 81 VAL A N 1
ATOM 583 C CA . VAL A 1 81 ? 39.767 -3.282 8.326 1.00 5.59 81 VAL A CA 1
ATOM 584 C C . VAL A 1 81 ? 40.505 -1.973 8.415 1.00 6.11 81 VAL A C 1
ATOM 585 O O . VAL A 1 81 ? 40.823 -1.351 7.405 1.00 6.37 81 VAL A O 1
ATOM 589 N N . HIS A 1 82 ? 40.792 -1.568 9.645 1.00 6.62 82 HIS A N 1
ATOM 590 C CA . HIS A 1 82 ? 41.714 -0.476 9.890 1.00 7.38 82 HIS A CA 1
ATOM 591 C C . HIS A 1 82 ? 42.922 -0.956 10.661 1.00 7.06 82 HIS A C 1
ATOM 592 O O . HIS A 1 82 ? 42.808 -1.844 11.527 1.00 6.43 82 HIS A O 1
ATOM 599 N N . LEU A 1 83 ? 44.064 -0.311 10.389 1.00 6.71 83 LEU A N 1
ATOM 600 C CA . LEU A 1 83 ? 45.238 -0.419 11.226 1.00 7.25 83 LEU A CA 1
ATOM 601 C C . LEU A 1 83 ? 45.461 0.941 11.861 1.00 7.15 83 LEU A C 1
ATOM 602 O O . LEU A 1 83 ? 45.877 1.893 11.196 1.00 6.98 83 LEU A O 1
ATOM 607 N N . GLN A 1 84 ? 45.211 1.025 13.166 1.00 7.87 84 GLN A N 1
ATOM 608 C CA . GLN A 1 84 ? 45.483 2.256 13.904 1.00 9.56 84 GLN A CA 1
ATOM 609 C C . GLN A 1 84 ? 46.907 2.167 14.399 1.00 9.67 84 GLN A C 1
ATOM 610 O O . GLN A 1 84 ? 47.234 1.284 15.190 1.00 9.14 84 GLN A O 1
ATOM 616 N N . MET A 1 85 ? 47.752 3.100 13.977 1.00 10.32 85 MET A N 1
ATOM 617 C CA . MET A 1 85 ? 49.176 3.083 14.328 1.00 11.93 85 MET A CA 1
ATOM 618 C C . MET A 1 85 ? 49.424 4.261 15.239 1.00 12.69 85 MET A C 1
ATOM 619 O O . MET A 1 85 ? 49.318 5.405 14.804 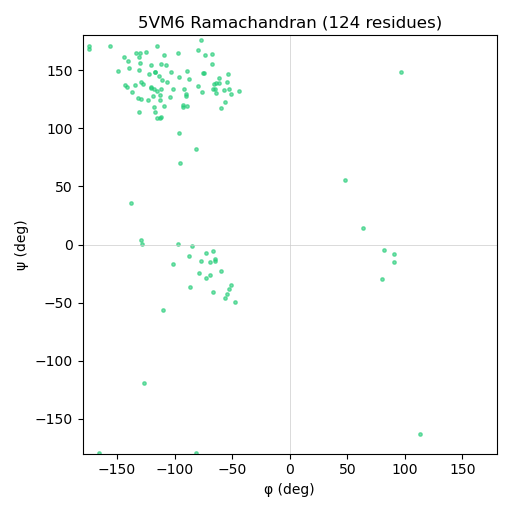1.00 15.20 85 MET A O 1
ATOM 624 N N . SER A 1 86 ? 49.691 4.003 16.513 1.00 12.03 86 SER A N 1
ATOM 625 C CA . SER A 1 86 ? 49.907 5.100 17.476 1.00 12.02 86 SER A CA 1
ATOM 626 C C . SER A 1 86 ? 51.368 5.185 17.895 1.00 10.79 86 SER A C 1
ATOM 627 O O . SER A 1 86 ? 52.122 4.249 17.732 1.00 9.99 86 SER A O 1
ATOM 630 N N . SER A 1 87 ? 51.740 6.319 18.469 1.00 10.22 87 SER A N 1
ATOM 631 C CA . SER A 1 87 ? 53.066 6.555 19.041 1.00 10.53 87 SER A CA 1
ATOM 632 C C . SER A 1 87 ? 54.178 6.128 18.111 1.00 9.69 87 SER A C 1
ATOM 633 O O . SER A 1 87 ? 55.051 5.326 18.480 1.00 9.65 87 SER A O 1
ATOM 636 N N . LEU A 1 88 ? 54.128 6.685 16.902 1.00 9.42 88 LEU A N 1
ATOM 637 C CA . LEU A 1 88 ? 55.044 6.266 15.850 1.00 9.61 88 LEU A CA 1
ATOM 638 C C . LEU A 1 88 ? 56.429 6.823 16.123 1.00 10.08 88 LEU A C 1
ATOM 639 O O . LEU A 1 88 ? 56.594 7.905 16.743 1.00 10.50 88 LEU A O 1
ATOM 644 N N . LYS A 1 89 ? 57.426 6.046 15.721 1.00 10.35 89 LYS A N 1
ATOM 645 C CA . LYS A 1 89 ? 58.821 6.425 15.886 1.00 11.14 89 LYS A CA 1
ATOM 646 C C . LYS A 1 89 ? 59.527 6.220 14.549 1.00 9.85 89 LYS A C 1
ATOM 647 O O . LYS A 1 89 ? 59.022 5.504 13.685 1.00 8.64 89 LYS A O 1
ATOM 653 N N . PRO A 1 90 ? 60.685 6.855 14.363 1.00 9.41 90 PRO A N 1
ATOM 654 C CA . PRO A 1 90 ? 61.417 6.702 13.095 1.00 9.00 90 PRO A CA 1
ATOM 655 C C . PRO A 1 90 ? 61.643 5.240 12.658 1.00 9.29 90 PRO A C 1
ATOM 656 O O . PRO A 1 90 ? 61.624 4.949 11.448 1.00 8.80 90 PRO A O 1
ATOM 660 N N . GLU A 1 91 ? 61.854 4.330 13.608 1.00 9.82 91 GLU A N 1
ATOM 661 C CA . GLU A 1 91 ? 62.079 2.926 13.301 1.00 11.29 91 GLU A CA 1
ATOM 662 C C . GLU A 1 91 ? 60.855 2.255 12.667 1.00 9.39 91 GLU A C 1
ATOM 663 O O . GLU A 1 91 ? 60.952 1.132 12.182 1.00 8.88 91 GLU A O 1
ATOM 669 N N . ASP A 1 92 ? 59.680 2.896 12.736 1.00 7.58 92 ASP A N 1
ATOM 670 C CA . ASP A 1 92 ? 58.471 2.356 12.120 1.00 7.40 92 ASP A CA 1
ATOM 671 C C . ASP A 1 92 ? 58.327 2.705 10.630 1.00 6.49 92 ASP A C 1
ATOM 672 O O . ASP A 1 92 ? 57.385 2.280 9.998 1.00 6.31 92 ASP A O 1
ATOM 677 N N . THR A 1 93 ? 59.274 3.455 10.088 1.00 5.73 93 THR A N 1
ATOM 678 C CA . THR A 1 93 ? 59.333 3.752 8.670 1.00 5.53 93 THR A CA 1
ATOM 679 C C . THR A 1 93 ? 59.358 2.455 7.848 1.00 5.20 93 THR A C 1
ATOM 680 O O . THR A 1 93 ? 60.229 1.593 8.058 1.00 4.82 93 THR A O 1
ATOM 684 N N . ALA A 1 94 ? 58.400 2.299 6.948 1.00 5.00 94 ALA A N 1
ATOM 685 C CA . ALA A 1 94 ? 58.264 1.058 6.196 1.00 4.96 94 ALA A CA 1
ATOM 686 C C . ALA A 1 94 ? 57.202 1.186 5.147 1.00 4.73 94 ALA A C 1
ATOM 687 O O . ALA A 1 94 ? 56.417 2.146 5.174 1.00 4.31 94 ALA A O 1
ATOM 689 N N . VAL A 1 95 ? 57.120 0.194 4.272 1.00 4.89 95 VAL A N 1
ATOM 690 C CA . VAL A 1 95 ? 55.894 0.007 3.481 1.00 4.87 95 VAL A CA 1
ATOM 691 C C . VAL A 1 95 ? 54.982 -0.972 4.216 1.00 5.03 95 VAL A C 1
ATOM 692 O O . VAL A 1 95 ? 55.413 -2.131 4.455 1.00 5.27 95 VAL A O 1
ATOM 696 N N . TYR A 1 96 ? 53.785 -0.515 4.600 1.00 5.15 96 TYR A N 1
ATOM 697 C CA . TYR A 1 96 ? 52.806 -1.348 5.296 1.00 5.21 96 TYR A CA 1
ATOM 698 C C . TYR A 1 96 ? 51.935 -2.023 4.274 1.00 5.35 96 TYR A C 1
ATOM 699 O O . TYR A 1 96 ? 51.415 -1.377 3.357 1.00 5.69 96 TYR A O 1
ATOM 708 N N . TYR A 1 97 ? 51.800 -3.343 4.417 1.00 5.53 97 TYR A N 1
ATOM 709 C CA . TYR A 1 97 ? 50.998 -4.161 3.496 1.00 5.52 97 TYR A CA 1
ATOM 710 C C . TYR A 1 97 ? 49.847 -4.825 4.218 1.00 5.60 97 TYR A C 1
ATOM 711 O O . TYR A 1 97 ? 50.069 -5.422 5.282 1.00 5.52 97 TYR A O 1
ATOM 720 N N . CYS A 1 98 ? 48.677 -4.747 3.598 1.00 6.00 98 CYS A N 1
ATOM 721 C CA . CYS A 1 98 ? 47.527 -5.549 3.977 1.00 6.62 98 CYS A CA 1
ATOM 722 C C . CYS A 1 98 ? 47.619 -6.860 3.212 1.00 5.71 98 CYS A C 1
ATOM 723 O O . CYS A 1 98 ? 48.006 -6.872 2.047 1.00 5.23 98 CYS A O 1
ATOM 726 N N . ALA A 1 99 ? 47.242 -7.956 3.852 1.00 5.23 99 ALA A N 1
ATOM 727 C CA . ALA A 1 99 ? 47.201 -9.262 3.222 1.00 4.92 99 ALA A CA 1
ATOM 728 C C . ALA A 1 99 ? 46.011 -10.049 3.768 1.00 4.86 99 ALA A C 1
ATOM 729 O O . ALA A 1 99 ? 45.517 -9.777 4.857 1.00 4.78 99 ALA A O 1
ATOM 731 N N A SER A 1 100 ? 45.567 -11.042 3.018 0.50 4.98 100 SER A N 1
ATOM 732 N N B SER A 1 100 ? 45.523 -11.019 3.015 0.50 4.72 100 SER A N 1
ATOM 733 C CA A SER A 1 100 ? 44.457 -11.858 3.459 0.50 5.04 100 SER A CA 1
ATOM 734 C CA B SER A 1 100 ? 44.453 -11.858 3.524 0.50 4.6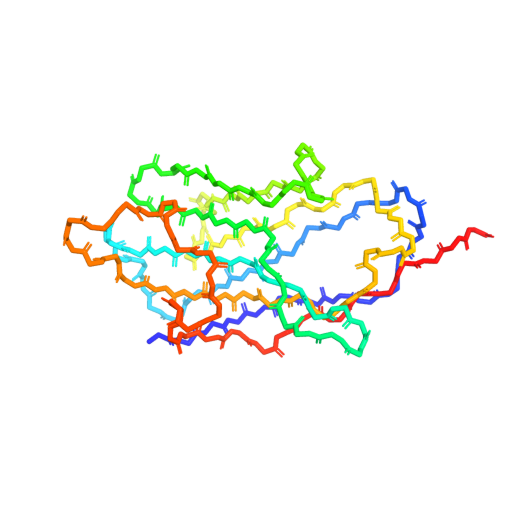1 100 SER A CA 1
ATOM 735 C C A SER A 1 100 ? 44.646 -13.351 3.161 0.50 4.98 100 SER A C 1
ATOM 736 C C B SER A 1 100 ? 44.625 -13.340 3.161 0.50 4.74 100 SER A C 1
ATOM 737 O O A SER A 1 100 ? 45.382 -13.721 2.256 0.50 4.76 100 SER A O 1
ATOM 738 O O B SER A 1 100 ? 45.337 -13.690 2.228 0.50 4.55 100 SER A O 1
ATOM 743 N N . ALA A 1 101 ? 43.969 -14.181 3.948 1.00 4.99 101 ALA A N 1
ATOM 744 C CA . ALA A 1 101 ? 44.042 -15.627 3.836 1.00 5.15 101 ALA A CA 1
ATOM 745 C C . ALA A 1 101 ? 42.688 -16.177 4.215 1.00 5.74 101 ALA A C 1
ATOM 746 O O . ALA A 1 101 ? 41.832 -15.460 4.712 1.00 5.50 101 ALA A O 1
ATOM 748 N N . LEU A 1 102 ? 42.496 -17.450 3.910 1.00 6.25 102 LEU A N 1
ATOM 749 C CA . LEU A 1 102 ? 41.329 -18.199 4.332 1.00 6.92 102 LEU A CA 1
ATOM 750 C C . LEU A 1 102 ? 41.826 -19.317 5.209 1.00 6.94 102 LEU A C 1
ATOM 751 O O . LEU A 1 102 ? 42.599 -20.175 4.767 1.00 7.40 102 LEU A O 1
ATOM 756 N N . ARG A 1 103 ? 41.389 -19.317 6.461 1.00 6.74 103 ARG A N 1
ATOM 757 C CA . ARG A 1 103 ? 41.931 -20.233 7.456 1.00 7.12 103 ARG A CA 1
ATOM 758 C C . ARG A 1 103 ? 41.652 -21.703 7.116 1.00 6.75 103 ARG A C 1
ATOM 759 O O . ARG A 1 103 ? 40.513 -22.073 6.776 1.00 6.89 103 ARG A O 1
ATOM 767 N N . ARG A 1 104 ? 42.702 -22.510 7.176 1.00 6.26 104 ARG A N 1
ATOM 768 C CA . ARG A 1 104 ? 42.595 -23.953 6.982 1.00 6.45 104 ARG A CA 1
ATOM 769 C C . ARG A 1 104 ? 42.004 -24.531 8.256 1.00 6.36 104 ARG A C 1
ATOM 770 O O . ARG A 1 104 ? 42.497 -24.258 9.332 1.00 6.27 104 ARG A O 1
ATOM 778 N N . PRO A 1 105 ? 40.968 -25.386 8.138 1.00 6.48 105 PRO A N 1
ATOM 779 C CA . PRO A 1 105 ? 40.452 -26.097 9.335 1.00 6.69 105 PRO A CA 1
ATOM 780 C C . PRO A 1 105 ? 41.574 -26.830 10.088 1.00 7.23 105 PRO A C 1
ATOM 781 O O . PRO A 1 105 ? 42.388 -27.470 9.458 1.00 7.43 105 PRO A O 1
ATOM 785 N N . GLY A 1 106 ? 41.619 -26.685 11.415 1.00 7.67 106 GLY A N 1
ATOM 786 C CA . GLY A 1 106 ? 42.677 -27.285 12.230 1.00 8.01 106 GLY A CA 1
ATOM 787 C C . GLY A 1 106 ? 43.899 -26.413 12.451 1.00 8.48 106 GLY A C 1
ATOM 788 O O . GLY A 1 106 ? 44.776 -26.770 13.243 1.00 9.98 106 GLY A O 1
ATOM 789 N N . SER A 1 107 ? 43.958 -25.274 11.751 1.00 8.64 107 SER A N 1
ATOM 790 C CA . SER A 1 107 ? 45.055 -24.345 11.887 1.00 8.93 107 SER A CA 1
ATOM 791 C C . SER A 1 107 ? 44.552 -23.109 12.590 1.00 8.87 107 SER A C 1
ATOM 792 O O . SER A 1 107 ? 43.643 -22.438 12.097 1.00 9.64 107 SER A O 1
ATOM 795 N N . ASP A 1 108 ? 45.127 -22.822 13.745 1.00 8.80 108 ASP A N 1
ATOM 796 C CA . ASP A 1 108 ? 44.729 -21.638 14.495 1.00 9.00 108 ASP A CA 1
ATOM 797 C C . ASP A 1 108 ? 45.009 -20.390 13.668 1.00 8.39 108 ASP A C 1
ATOM 798 O O . ASP A 1 108 ? 46.071 -20.262 13.041 1.00 7.69 108 ASP A O 1
ATOM 803 N N . ALA A 1 109 ? 44.084 -19.454 13.707 1.00 7.96 109 ALA A N 1
ATOM 804 C CA . ALA A 1 109 ? 44.258 -18.174 13.025 1.00 7.91 109 ALA A CA 1
ATOM 805 C C . ALA A 1 109 ? 45.542 -17.484 13.451 1.00 7.76 109 ALA A C 1
ATOM 806 O O . ALA A 1 109 ? 46.242 -16.953 12.622 1.00 7.18 109 ALA A O 1
ATOM 808 N N . SER A 1 110 ? 45.838 -17.505 14.747 1.00 7.61 110 SER A N 1
ATOM 809 C CA . SER A 1 110 ? 47.048 -16.866 15.252 1.00 7.84 110 SER A CA 1
ATOM 810 C C . SER A 1 110 ? 48.364 -17.526 14.806 1.00 8.18 110 SER A C 1
ATOM 811 O O . SER A 1 110 ? 49.437 -17.007 15.101 1.00 8.09 110 SER A O 1
ATOM 814 N N . ASP A 1 111 ? 48.287 -18.658 14.111 1.00 7.97 111 ASP A N 1
ATOM 815 C CA . ASP A 1 111 ? 49.458 -19.211 13.427 1.00 8.46 111 ASP A CA 1
ATOM 816 C C . ASP A 1 111 ? 49.792 -18.479 12.122 1.00 7.29 111 ASP A C 1
ATOM 817 O O . ASP A 1 111 ? 50.881 -18.678 11.565 1.00 7.22 111 ASP A O 1
ATOM 822 N N . TYR A 1 112 ? 48.864 -17.656 11.616 1.00 6.53 112 TYR A N 1
ATOM 823 C CA . TYR A 1 112 ? 49.063 -16.963 10.337 1.00 6.22 112 TYR A CA 1
ATOM 824 C C . TYR A 1 112 ? 49.923 -15.723 10.578 1.00 5.94 112 TYR A C 1
ATOM 825 O O . TYR A 1 112 ? 49.409 -14.619 10.693 1.00 6.20 112 TYR A O 1
ATOM 834 N N . THR A 1 113 ? 51.237 -15.931 10.635 1.00 6.04 113 THR A N 1
ATOM 835 C CA . THR A 1 113 ? 52.168 -14.855 10.920 1.00 6.39 113 THR A CA 1
ATOM 836 C C . THR A 1 113 ? 53.323 -14.746 9.925 1.00 6.77 113 THR A C 1
ATOM 837 O O . THR A 1 113 ? 54.192 -13.928 10.114 1.00 6.73 113 THR A O 1
ATOM 841 N N . ARG A 1 114 ? 53.336 -15.560 8.884 1.00 7.11 114 ARG A N 1
ATOM 842 C CA . ARG A 1 114 ? 54.434 -15.611 7.915 1.00 7.67 114 ARG A CA 1
ATOM 843 C C . ARG A 1 114 ? 53.942 -15.217 6.542 1.00 6.98 114 ARG A C 1
ATOM 844 O O . ARG A 1 114 ? 52.771 -15.468 6.200 1.00 6.18 114 ARG A O 1
ATOM 852 N N . ILE A 1 115 ? 54.816 -14.598 5.749 1.00 6.28 115 ILE A N 1
ATOM 853 C CA . ILE A 1 115 ? 54.434 -14.117 4.395 1.00 6.32 115 ILE A CA 1
ATOM 854 C C . ILE A 1 115 ? 53.674 -15.183 3.578 1.00 6.10 115 ILE A C 1
ATOM 855 O O . ILE A 1 115 ? 52.596 -14.914 3.094 1.00 5.81 115 ILE A O 1
ATOM 860 N N . PRO A 1 116 ? 54.198 -16.427 3.492 1.00 6.19 116 PRO A N 1
ATOM 861 C CA . PRO A 1 116 ? 53.496 -17.379 2.601 1.00 6.39 116 PRO A CA 1
ATOM 862 C C . PRO A 1 116 ? 52.168 -17.886 3.152 1.00 6.26 116 PRO A C 1
ATOM 863 O O . PRO A 1 116 ? 51.435 -18.567 2.436 1.00 6.73 116 PRO A O 1
ATOM 867 N N . ASP A 1 117 ? 51.838 -17.570 4.397 1.00 5.67 117 ASP A N 1
ATOM 868 C CA . ASP A 1 117 ? 50.512 -17.926 4.904 1.00 5.54 117 ASP A CA 1
ATOM 869 C C . ASP A 1 117 ? 49.380 -17.118 4.251 1.00 5.19 117 ASP A C 1
ATOM 870 O O . ASP A 1 117 ? 48.228 -17.479 4.367 1.00 4.91 117 ASP A O 1
ATOM 875 N N . TYR A 1 118 ? 49.719 -16.021 3.574 1.00 4.67 118 TYR A N 1
ATOM 876 C CA . TYR A 1 118 ? 48.736 -15.110 3.010 1.00 4.45 118 TYR A CA 1
ATOM 877 C C . TYR A 1 118 ? 48.867 -15.080 1.495 1.00 4.51 118 TYR A C 1
ATOM 878 O O . TYR A 1 118 ? 49.867 -14.611 0.963 1.00 4.72 118 TYR A O 1
ATOM 887 N N . PRO A 1 119 ? 47.845 -15.570 0.763 1.00 4.45 119 PRO A N 1
ATOM 888 C CA . PRO A 1 119 ? 48.012 -15.525 -0.695 1.00 4.47 119 PRO A CA 1
ATOM 889 C C . PRO A 1 119 ? 47.764 -14.189 -1.350 1.00 4.46 119 PRO A C 1
ATOM 890 O O . PRO A 1 119 ? 48.268 -13.953 -2.475 1.00 4.59 119 PRO A O 1
ATOM 894 N N . TYR A 1 120 ? 46.962 -13.339 -0.699 1.00 4.42 120 TYR A N 1
ATOM 895 C CA . TYR A 1 120 ? 46.379 -12.169 -1.328 1.00 4.33 120 TYR A CA 1
ATOM 896 C C . TYR A 1 120 ? 47.000 -10.928 -0.684 1.00 4.33 120 TYR A C 1
ATOM 897 O O . TYR A 1 120 ? 47.010 -10.826 0.539 1.00 4.43 120 TYR A O 1
ATOM 906 N N . TRP A 1 121 ? 47.504 -10.003 -1.499 1.00 4.36 121 TRP A N 1
ATOM 907 C CA . TRP A 1 121 ? 48.229 -8.837 -1.017 1.00 4.46 121 TRP A CA 1
ATOM 908 C C . TRP A 1 121 ? 47.715 -7.540 -1.592 1.00 4.89 121 TRP A C 1
ATOM 909 O O . TRP A 1 121 ? 47.442 -7.430 -2.805 1.00 4.72 121 TRP A O 1
ATOM 920 N N . GLY A 1 122 ? 47.670 -6.541 -0.706 1.00 5.26 122 GLY A N 1
ATOM 921 C CA . GLY A 1 122 ? 47.438 -5.168 -1.105 1.00 5.68 122 GLY A CA 1
ATOM 922 C C . GLY A 1 122 ? 48.696 -4.568 -1.706 1.00 6.13 122 GLY A C 1
ATOM 923 O O . GLY A 1 122 ? 49.754 -5.188 -1.734 1.00 6.28 122 GLY A O 1
ATOM 924 N N . GLN A 1 123 ? 48.577 -3.341 -2.182 1.00 7.07 123 GLN A N 1
ATOM 925 C CA . GLN A 1 123 ? 49.628 -2.724 -2.980 1.00 7.97 123 GLN A CA 1
ATOM 926 C C . GLN A 1 123 ? 50.694 -2.011 -2.138 1.00 7.37 123 GLN A C 1
ATOM 927 O O . GLN A 1 123 ? 51.738 -1.600 -2.666 1.00 7.83 123 GLN A O 1
ATOM 933 N N . GLY A 1 124 ? 50.428 -1.863 -0.847 1.00 6.57 124 GLY A N 1
ATOM 934 C CA . GLY A 1 124 ? 51.385 -1.236 0.065 1.00 6.36 124 GLY A CA 1
ATOM 935 C C . GLY A 1 124 ? 51.081 0.235 0.284 1.00 6.12 124 GLY A C 1
ATOM 936 O O . GLY A 1 124 ? 50.526 0.905 -0.574 1.00 6.54 124 GLY A O 1
ATOM 937 N N . THR A 1 125 ? 51.405 0.689 1.490 1.00 5.83 125 THR A N 1
ATOM 938 C CA . THR A 1 125 ? 51.245 2.068 1.936 1.00 5.66 125 THR A CA 1
ATOM 939 C C . THR A 1 125 ? 52.569 2.471 2.555 1.00 5.52 125 THR A C 1
ATOM 940 O O . THR A 1 125 ? 52.941 1.936 3.619 1.00 5.14 125 THR A O 1
ATOM 944 N N . GLN A 1 126 ? 53.278 3.430 1.940 1.00 5.22 126 GLN A N 1
ATOM 945 C CA . GLN A 1 126 ? 54.597 3.809 2.412 1.00 5.45 126 GLN A CA 1
ATOM 946 C C . GLN A 1 126 ? 54.447 4.935 3.430 1.00 5.35 126 GLN A C 1
ATOM 947 O O . GLN A 1 126 ? 53.791 5.956 3.159 1.00 5.65 126 GLN A O 1
ATOM 953 N N . VAL A 1 127 ? 55.064 4.731 4.589 1.00 5.33 127 VAL A N 1
ATOM 954 C CA . VAL A 1 127 ? 55.038 5.675 5.687 1.00 5.51 127 VAL A CA 1
ATOM 955 C C . VAL A 1 127 ? 56.462 5.942 6.158 1.00 5.64 127 VAL A C 1
ATOM 956 O O . VAL A 1 127 ? 57.189 5.007 6.522 1.00 5.82 127 VAL A O 1
ATOM 960 N N . THR A 1 128 ? 56.859 7.223 6.196 1.00 5.99 128 THR A N 1
ATOM 961 C CA . THR A 1 128 ? 58.147 7.630 6.754 1.00 6.83 128 THR A CA 1
ATOM 962 C C . THR A 1 128 ? 57.875 8.439 8.011 1.00 7.03 128 THR A C 1
ATOM 963 O O . THR A 1 128 ? 57.139 9.401 7.958 1.00 8.04 128 THR A O 1
ATOM 967 N N . VAL A 1 129 ? 58.443 8.026 9.122 1.00 7.29 129 VAL A N 1
ATOM 968 C CA . VAL A 1 129 ? 58.292 8.710 10.396 1.00 7.81 129 VAL A CA 1
ATOM 969 C C . VAL A 1 129 ? 59.582 9.466 10.671 1.00 8.97 129 VAL A C 1
ATOM 970 O O . VAL A 1 129 ? 60.673 8.888 10.652 1.00 9.20 129 VAL A O 1
ATOM 974 N N . SER A 1 130 ? 59.466 10.753 10.951 1.00 10.92 130 SER A N 1
ATOM 975 C CA . SER A 1 130 ? 60.639 11.544 11.227 1.00 12.87 130 SER A CA 1
ATOM 976 C C . SER A 1 130 ? 60.502 12.366 12.492 1.00 14.16 130 SER A C 1
ATOM 977 O O . SER A 1 130 ? 59.412 12.776 12.860 1.00 12.83 130 SER A O 1
ATOM 980 N N . SER A 1 131 ? 61.652 12.598 13.126 1.00 16.81 131 SER A N 1
ATOM 981 C CA . SER A 1 131 ? 61.758 13.427 14.328 1.00 19.29 131 SER A CA 1
ATOM 982 C C . SER A 1 131 ? 61.455 14.879 14.003 1.00 20.70 131 SER A C 1
ATOM 983 O O . SER A 1 131 ? 61.633 15.316 12.878 1.00 20.70 131 SER A O 1
ATOM 986 N N . HIS A 1 132 ? 61.027 15.629 15.004 1.00 24.30 132 HIS A N 1
ATOM 987 C CA . HIS A 1 132 ? 60.552 17.007 14.810 1.00 27.67 132 HIS A CA 1
ATOM 988 C C . HIS A 1 132 ? 61.646 17.999 14.436 1.00 29.07 132 HIS A C 1
ATOM 989 O O . HIS A 1 132 ? 62.818 17.755 14.710 1.00 33.65 132 HIS A O 1
#

Sequence (129 aa):
VKLQQSGGGMVQTGDSLRLSCVGSRRALSSTIVGWFRQIPGKEREFVGGIAWSSSDTWYADSVKGRFTISKDDAANGVHLQMSSLKPEDTAVYYCASSALRRPGSDASDYTRIPDYPYWGQGTQVTVSSH